Protein AF-A0A8S4QX35-F1 (afdb_monomer_lite)

Structure (mmCIF, N/CA/C/O backbone):
data_AF-A0A8S4QX35-F1
#
_entry.id   AF-A0A8S4QX35-F1
#
loop_
_atom_site.group_PDB
_atom_site.id
_atom_site.type_symbol
_atom_site.label_atom_id
_atom_site.label_alt_id
_atom_site.label_comp_id
_atom_site.label_asym_id
_atom_site.label_entity_id
_atom_site.label_seq_id
_atom_site.pdbx_PDB_ins_code
_atom_site.Cartn_x
_atom_site.Cartn_y
_atom_site.Cartn_z
_atom_site.occupancy
_atom_site.B_iso_or_equiv
_atom_site.auth_seq_id
_atom_site.auth_comp_id
_atom_site.auth_asym_id
_atom_site.auth_atom_id
_atom_site.pdbx_PDB_model_num
ATOM 1 N N . MET A 1 1 ? 1.178 6.829 41.036 1.00 43.47 1 MET A N 1
ATOM 2 C CA . MET A 1 1 ? -0.225 7.186 40.750 1.00 43.47 1 MET A CA 1
ATOM 3 C C . MET A 1 1 ? -0.223 8.350 39.766 1.00 43.47 1 MET A C 1
ATOM 5 O O . MET A 1 1 ? -0.338 9.494 40.165 1.00 43.47 1 MET A O 1
ATOM 9 N N . PHE A 1 2 ? 0.048 8.065 38.494 1.00 43.03 2 PHE A N 1
ATOM 10 C CA . PHE A 1 2 ? -0.033 9.039 37.400 1.00 43.03 2 PHE A CA 1
ATOM 11 C C . PHE A 1 2 ? -0.717 8.328 36.242 1.00 43.03 2 PHE A C 1
ATOM 13 O O . PHE A 1 2 ? -0.091 7.943 35.261 1.00 43.03 2 PHE A O 1
ATOM 20 N N . ASP A 1 3 ? -2.005 8.077 36.435 1.00 52.53 3 ASP A N 1
ATOM 21 C CA . ASP A 1 3 ? -2.876 7.617 35.371 1.00 52.53 3 ASP A CA 1
ATOM 22 C C . ASP A 1 3 ? -3.498 8.867 34.750 1.00 52.53 3 ASP A C 1
ATOM 24 O O . ASP A 1 3 ? -4.439 9.457 35.284 1.00 52.53 3 ASP A O 1
ATOM 28 N N . SER A 1 4 ? -2.839 9.391 33.715 1.00 56.22 4 SER A N 1
ATOM 29 C CA . SER A 1 4 ? -3.399 10.479 32.921 1.00 56.22 4 SER A CA 1
ATOM 30 C C . SER A 1 4 ? -4.032 9.858 31.674 1.00 56.22 4 SER A C 1
ATOM 32 O O . SER A 1 4 ? -3.333 9.138 30.950 1.00 56.22 4 SER A O 1
ATOM 34 N N . PRO A 1 5 ? -5.289 10.196 31.338 1.00 61.25 5 PRO A N 1
ATOM 35 C CA . PRO A 1 5 ? -6.028 9.583 30.228 1.00 61.25 5 PRO A CA 1
ATOM 36 C C . PRO A 1 5 ? -5.384 9.812 28.849 1.00 61.25 5 PRO A C 1
ATOM 38 O O . PRO A 1 5 ? -5.813 9.240 27.850 1.00 61.25 5 PRO A O 1
ATOM 41 N N . LYS A 1 6 ? -4.335 10.641 28.767 1.00 60.69 6 LYS A N 1
ATOM 42 C CA . LYS A 1 6 ? -3.590 10.949 27.540 1.00 60.69 6 LYS A CA 1
ATOM 43 C C . LYS A 1 6 ? -2.696 9.796 27.075 1.00 60.69 6 LYS A C 1
ATOM 45 O O . LYS A 1 6 ? -2.518 9.629 25.875 1.00 60.69 6 LYS A O 1
ATOM 50 N N . HIS A 1 7 ? -2.138 9.002 27.994 1.00 57.28 7 HIS A N 1
ATOM 51 C CA . HIS A 1 7 ? -1.277 7.875 27.617 1.00 57.28 7 HIS A CA 1
ATOM 52 C C . HIS A 1 7 ? -2.112 6.719 27.062 1.00 57.28 7 HIS A C 1
ATOM 54 O O . HIS A 1 7 ? -1.774 6.169 26.021 1.00 57.28 7 HIS A O 1
ATOM 60 N N . GLU A 1 8 ? -3.249 6.415 27.691 1.00 59.84 8 GLU A N 1
ATOM 61 C CA . GLU A 1 8 ? -4.165 5.377 27.211 1.00 59.84 8 GLU A CA 1
ATOM 62 C C . GLU A 1 8 ? -4.854 5.754 25.901 1.00 59.84 8 GLU A C 1
ATOM 64 O O . GLU A 1 8 ? -4.980 4.910 25.024 1.00 59.84 8 GLU A O 1
ATOM 69 N N . SER A 1 9 ? -5.236 7.021 25.711 1.00 63.00 9 SER A N 1
ATOM 70 C CA . SER A 1 9 ? -5.828 7.476 24.444 1.00 63.00 9 SER A CA 1
ATOM 71 C C . SER A 1 9 ? -4.825 7.488 23.292 1.00 63.00 9 SER A C 1
ATOM 73 O O . SER A 1 9 ? -5.196 7.140 22.174 1.00 63.00 9 SER A O 1
ATOM 75 N N . LEU A 1 10 ? -3.552 7.814 23.543 1.00 62.31 10 LEU A N 1
ATOM 76 C CA . LEU A 1 10 ? -2.489 7.666 22.546 1.00 62.31 10 LEU A CA 1
ATOM 77 C C . LEU A 1 10 ? -2.155 6.198 22.281 1.00 62.31 10 LEU A C 1
ATOM 79 O O . LEU A 1 10 ? -1.931 5.846 21.128 1.00 62.31 10 LEU A O 1
ATOM 83 N N . LEU A 1 11 ? -2.142 5.343 23.307 1.00 61.97 11 LEU A N 1
ATOM 84 C CA . LEU A 1 11 ? -1.918 3.905 23.163 1.00 61.97 11 LEU A CA 1
ATOM 85 C C . LEU A 1 11 ? -3.059 3.256 22.374 1.00 61.97 11 LEU A C 1
ATOM 87 O O . LEU A 1 11 ? -2.793 2.513 21.439 1.00 61.97 11 LEU A O 1
ATOM 91 N N . PHE A 1 12 ? -4.308 3.604 22.685 1.00 61.53 12 PHE A N 1
ATOM 92 C CA . PHE A 1 12 ? -5.503 3.232 21.935 1.00 61.53 12 PHE A CA 1
ATOM 93 C C . PHE A 1 12 ? -5.354 3.730 20.501 1.00 61.53 12 PHE A C 1
ATOM 95 O O . PHE A 1 12 ? -5.207 2.918 19.601 1.00 61.53 12 PHE A O 1
ATOM 102 N N . LEU A 1 13 ? -5.232 5.037 20.265 1.00 60.44 13 LEU A N 1
ATOM 103 C CA . LEU A 1 13 ? -5.070 5.583 18.916 1.00 60.44 13 LEU A CA 1
ATOM 104 C C . LEU A 1 13 ? -3.909 4.915 18.151 1.00 60.44 13 LEU A C 1
ATOM 106 O O . LEU A 1 13 ? -4.065 4.612 16.981 1.00 60.44 13 LEU A O 1
ATOM 110 N N . THR A 1 14 ? -2.790 4.594 18.802 1.00 57.28 14 THR A N 1
ATOM 111 C CA . THR A 1 14 ? -1.641 3.890 18.201 1.00 57.28 14 THR A CA 1
ATOM 112 C C . THR A 1 14 ? -1.940 2.420 17.888 1.00 57.28 14 THR A C 1
ATOM 114 O O . THR A 1 14 ? -1.566 1.951 16.820 1.00 57.28 14 THR A O 1
ATOM 117 N N . VAL A 1 15 ? -2.641 1.696 18.763 1.00 56.44 15 VAL A N 1
ATOM 118 C CA . VAL A 1 15 ? -3.124 0.321 18.524 1.00 56.44 15 VAL A CA 1
ATOM 119 C C . VAL A 1 15 ? -4.185 0.293 17.417 1.00 56.44 15 VAL A C 1
ATOM 121 O O . VAL A 1 15 ? -4.198 -0.623 16.602 1.00 56.44 15 VAL A O 1
ATOM 124 N N . PHE A 1 16 ? -5.031 1.321 17.326 1.00 56.44 16 PHE A N 1
ATOM 125 C CA . PHE A 1 16 ? -5.978 1.511 16.223 1.00 56.44 16 PHE A CA 1
ATOM 126 C C . PHE A 1 16 ? -5.275 1.941 14.919 1.00 56.44 16 PHE A C 1
ATOM 128 O O . PHE A 1 16 ? -5.750 1.613 13.831 1.00 56.44 16 PHE A O 1
ATOM 135 N N . LEU A 1 17 ? -4.126 2.623 15.007 1.00 60.47 17 LEU A N 1
ATOM 136 C CA . LEU A 1 17 ? -3.353 3.119 13.860 1.00 60.47 17 LEU A CA 1
ATOM 137 C C . LEU A 1 17 ? -2.268 2.157 13.346 1.00 60.47 17 LEU A C 1
ATOM 139 O O . LEU A 1 17 ? -1.773 2.366 12.237 1.00 60.47 17 LEU A O 1
ATOM 143 N N . ILE A 1 18 ? -1.865 1.129 14.096 1.00 59.50 18 ILE A N 1
ATOM 144 C CA . ILE A 1 18 ? -0.748 0.240 13.734 1.00 59.50 18 ILE A CA 1
ATOM 145 C C . ILE A 1 18 ? -1.187 -1.224 13.866 1.00 59.50 18 ILE A C 1
ATOM 147 O O . ILE A 1 18 ? -1.709 -1.574 14.908 1.00 59.50 18 ILE A O 1
ATOM 151 N N . PHE A 1 19 ? -0.968 -2.055 12.829 1.00 64.25 19 PHE A N 1
ATOM 152 C CA . PHE A 1 19 ? -0.394 -3.432 12.835 1.00 64.25 19 PHE A CA 1
ATOM 153 C C . PHE A 1 19 ? -0.976 -4.300 11.695 1.00 64.25 19 PHE A C 1
ATOM 155 O O . PHE A 1 19 ? -2.189 -4.252 11.511 1.00 64.25 19 PHE A O 1
ATOM 162 N N . PRO A 1 20 ? -0.216 -5.189 11.000 1.00 61.19 20 PRO A N 1
ATOM 163 C CA . PRO A 1 20 ? 1.235 -5.458 10.918 1.00 61.19 20 PRO A CA 1
ATOM 164 C C . PRO A 1 20 ? 1.871 -4.871 9.635 1.00 61.19 20 PRO A C 1
ATOM 166 O O . PRO A 1 20 ? 1.177 -4.554 8.671 1.00 61.19 20 PRO A O 1
ATOM 169 N N . ARG A 1 21 ? 3.206 -4.740 9.609 1.00 67.94 21 ARG A N 1
ATOM 170 C CA . ARG A 1 21 ? 3.966 -4.383 8.396 1.00 67.94 21 ARG A CA 1
ATOM 171 C C . ARG A 1 21 ? 4.540 -5.652 7.787 1.00 67.94 21 ARG A C 1
AT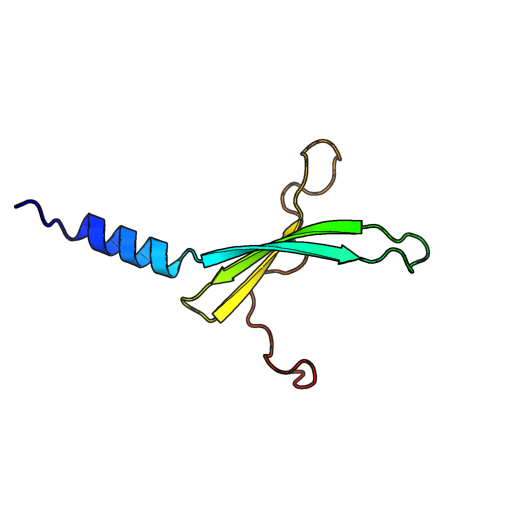OM 173 O O . ARG A 1 21 ? 5.485 -6.207 8.342 1.00 67.94 21 ARG A O 1
ATOM 180 N N . PHE A 1 22 ? 3.977 -6.089 6.671 1.00 80.75 22 PHE A N 1
ATOM 181 C CA . PHE A 1 22 ? 4.518 -7.219 5.924 1.00 80.75 22 PHE A CA 1
ATOM 182 C C . PHE A 1 22 ? 5.429 -6.703 4.822 1.00 80.75 22 PHE A C 1
ATOM 184 O O . PHE A 1 22 ? 5.057 -5.780 4.091 1.00 80.75 22 PHE A O 1
ATOM 191 N N . ASN A 1 23 ? 6.607 -7.310 4.715 1.00 85.06 23 ASN A N 1
ATOM 192 C CA . ASN A 1 23 ? 7.412 -7.192 3.511 1.00 85.06 23 ASN A CA 1
ATOM 193 C C . ASN A 1 23 ? 6.781 -8.122 2.482 1.00 85.06 23 ASN A C 1
ATOM 195 O O . ASN A 1 23 ? 6.633 -9.319 2.729 1.00 85.06 23 ASN A O 1
ATOM 199 N N . VAL A 1 24 ? 6.347 -7.547 1.374 1.00 86.94 24 VAL A N 1
ATOM 200 C CA . VAL A 1 24 ? 5.700 -8.263 0.280 1.00 86.94 24 VAL A CA 1
ATOM 201 C C . VAL A 1 24 ? 6.468 -7.975 -0.994 1.00 86.94 24 VAL A C 1
ATOM 203 O O . VAL A 1 24 ? 7.027 -6.893 -1.166 1.00 86.94 24 VAL A O 1
ATOM 206 N N . VAL A 1 25 ? 6.499 -8.957 -1.878 1.00 88.56 25 VAL A N 1
ATOM 207 C CA . VAL A 1 25 ? 7.185 -8.852 -3.158 1.00 88.56 25 VAL A CA 1
ATOM 208 C C . VAL A 1 25 ? 6.152 -9.072 -4.246 1.00 88.56 25 VAL A C 1
ATOM 210 O O . VAL A 1 25 ? 5.381 -10.030 -4.184 1.00 88.56 25 VAL A O 1
ATOM 213 N N . TRP A 1 26 ? 6.118 -8.164 -5.214 1.00 85.94 26 TRP A N 1
ATOM 214 C CA . TRP A 1 26 ? 5.380 -8.371 -6.449 1.00 85.94 26 TRP A CA 1
ATOM 215 C C . TRP A 1 26 ? 6.350 -8.942 -7.478 1.00 85.94 26 TRP A C 1
ATOM 217 O O . TRP A 1 26 ? 7.298 -8.270 -7.886 1.00 85.94 26 TRP A O 1
ATOM 227 N N . ASP A 1 27 ? 6.119 -10.189 -7.870 1.00 88.81 27 ASP A N 1
ATOM 228 C CA . ASP A 1 27 ? 6.886 -10.849 -8.917 1.00 88.81 27 ASP A CA 1
ATOM 229 C C . ASP A 1 27 ? 6.171 -10.671 -10.258 1.00 88.81 27 ASP A C 1
ATOM 231 O O . ASP A 1 27 ? 5.182 -11.348 -10.529 1.00 88.81 27 ASP A O 1
ATOM 235 N N . ASN A 1 28 ? 6.642 -9.721 -11.071 1.00 86.44 28 ASN A N 1
ATOM 236 C CA . ASN A 1 28 ? 6.131 -9.502 -12.427 1.00 86.44 28 ASN A CA 1
ATOM 237 C C . ASN A 1 28 ? 7.106 -9.967 -13.511 1.00 86.44 28 ASN A C 1
ATOM 239 O O . ASN A 1 28 ? 6.996 -9.502 -14.643 1.00 86.44 28 ASN A O 1
ATOM 243 N N . ARG A 1 29 ? 8.103 -10.800 -13.188 1.00 88.19 29 ARG A N 1
ATOM 244 C CA . ARG A 1 29 ? 9.227 -11.096 -14.099 1.00 88.19 29 ARG A CA 1
ATOM 245 C C . ARG A 1 29 ? 8.815 -11.766 -15.413 1.00 88.19 29 ARG A C 1
ATOM 247 O O . ARG A 1 29 ? 9.569 -11.689 -16.374 1.00 88.19 29 ARG A O 1
ATOM 254 N N . ASP A 1 30 ? 7.627 -12.362 -15.464 1.00 87.38 30 ASP A N 1
ATOM 255 C CA . ASP A 1 30 ? 7.074 -12.989 -16.670 1.00 87.38 30 ASP A CA 1
ATOM 256 C C . ASP A 1 30 ? 6.526 -11.975 -17.700 1.00 87.38 30 ASP A C 1
ATOM 258 O O . ASP A 1 30 ? 6.163 -12.355 -18.814 1.00 87.38 30 ASP A O 1
ATOM 262 N N . ALA A 1 31 ? 6.448 -10.683 -17.357 1.00 84.69 31 ALA A N 1
ATOM 263 C CA . ALA A 1 31 ? 6.036 -9.624 -18.277 1.00 84.69 31 ALA A CA 1
ATOM 264 C C . ALA A 1 31 ? 7.199 -9.136 -19.165 1.00 84.69 31 ALA A C 1
ATOM 266 O O . ALA A 1 31 ? 8.362 -9.188 -18.774 1.00 84.69 31 ALA A O 1
ATOM 267 N N . GLU A 1 32 ? 6.880 -8.568 -20.335 1.00 82.56 32 GLU A N 1
ATOM 268 C CA . GLU A 1 32 ? 7.857 -8.061 -21.324 1.00 82.56 32 GLU A CA 1
ATOM 269 C C . GLU A 1 32 ? 8.853 -7.025 -20.748 1.00 82.56 32 GLU A C 1
ATOM 271 O O . GLU A 1 32 ? 9.986 -6.926 -21.207 1.00 82.56 32 GLU A O 1
ATOM 276 N N . PHE A 1 33 ? 8.459 -6.317 -19.683 1.00 79.75 33 PHE A N 1
ATOM 277 C CA . PHE A 1 33 ? 9.302 -5.409 -18.889 1.00 79.75 33 PHE A CA 1
ATOM 278 C C . PHE A 1 33 ? 9.179 -5.714 -17.387 1.00 79.75 33 PHE A C 1
ATOM 280 O O . PHE A 1 33 ? 9.030 -4.819 -16.556 1.00 79.75 33 PHE A O 1
ATOM 287 N N . GLY A 1 34 ? 9.122 -7.000 -17.051 1.00 77.00 34 GLY A N 1
ATOM 288 C CA . GLY A 1 34 ? 8.886 -7.490 -15.703 1.00 77.00 34 GLY A CA 1
ATOM 289 C C . GLY A 1 34 ? 9.983 -7.126 -14.707 1.00 77.00 34 GLY A C 1
ATOM 290 O O . GLY A 1 34 ? 11.166 -7.323 -14.971 1.00 77.00 34 GLY A O 1
ATOM 291 N N . GLU A 1 35 ? 9.585 -6.668 -13.522 1.00 82.31 35 GLU A N 1
ATOM 292 C CA . GLU A 1 35 ? 10.488 -6.394 -12.403 1.00 82.31 35 GLU A CA 1
ATOM 293 C C . GLU A 1 35 ? 10.047 -7.162 -11.149 1.00 82.31 35 GLU A C 1
ATOM 295 O O . GLU A 1 35 ? 8.878 -7.533 -10.992 1.00 82.31 35 GLU A O 1
ATOM 300 N N . LEU A 1 36 ? 11.010 -7.407 -10.258 1.00 83.94 36 LEU A N 1
ATOM 301 C CA . LEU A 1 36 ? 10.761 -7.886 -8.903 1.00 83.94 36 LEU A CA 1
ATOM 302 C C . LEU A 1 36 ? 10.801 -6.680 -7.967 1.00 83.94 36 LEU A C 1
ATOM 304 O O . LEU A 1 36 ? 11.873 -6.121 -7.731 1.00 83.94 36 LEU A O 1
ATOM 308 N N . THR A 1 37 ? 9.647 -6.271 -7.448 1.00 84.38 37 THR A N 1
ATOM 309 C CA . THR A 1 37 ? 9.541 -5.025 -6.678 1.00 84.38 37 THR A CA 1
ATOM 310 C C . THR A 1 37 ? 9.101 -5.300 -5.245 1.00 84.38 37 THR A C 1
ATOM 312 O O . THR A 1 37 ? 8.144 -6.039 -4.994 1.00 84.38 37 THR A O 1
ATOM 315 N N . GLU A 1 38 ? 9.808 -4.695 -4.291 1.00 85.19 38 GLU A N 1
ATOM 316 C CA . GLU A 1 38 ? 9.508 -4.799 -2.864 1.00 85.19 38 GLU A CA 1
ATOM 317 C C . GLU A 1 38 ? 8.501 -3.732 -2.417 1.00 85.19 38 GLU A C 1
ATOM 319 O O . GLU A 1 38 ? 8.631 -2.537 -2.700 1.00 85.19 38 GLU A O 1
ATOM 324 N N . TYR A 1 39 ? 7.515 -4.159 -1.631 1.00 86.75 39 TYR A N 1
ATOM 325 C CA . TYR A 1 39 ? 6.499 -3.291 -1.054 1.00 86.75 39 TYR A CA 1
ATOM 326 C C . TYR A 1 39 ? 6.354 -3.525 0.451 1.00 86.75 39 TYR A C 1
ATOM 328 O O . TYR A 1 39 ? 6.663 -4.589 0.998 1.00 86.75 39 TYR A O 1
ATOM 336 N N . LYS A 1 40 ? 5.801 -2.520 1.132 1.00 85.62 40 LYS A N 1
ATOM 337 C CA . LYS A 1 40 ? 5.251 -2.655 2.482 1.00 85.62 40 LYS A CA 1
ATOM 338 C C . LYS A 1 40 ? 3.737 -2.662 2.441 1.00 85.62 40 LYS A C 1
ATOM 340 O O . LYS A 1 40 ? 3.113 -1.693 2.000 1.00 85.62 40 LYS A O 1
ATOM 345 N N . MET A 1 41 ? 3.155 -3.724 2.984 1.00 87.00 41 MET A N 1
ATOM 346 C CA . MET A 1 41 ? 1.724 -3.805 3.245 1.00 87.00 41 MET A CA 1
ATOM 347 C C . MET A 1 41 ? 1.417 -3.321 4.663 1.00 87.00 41 MET A C 1
ATOM 349 O O . MET A 1 41 ? 2.063 -3.741 5.624 1.00 87.00 41 MET A O 1
ATOM 353 N N . PHE A 1 42 ? 0.412 -2.459 4.776 1.00 85.31 42 PHE A N 1
ATOM 354 C CA . PHE A 1 42 ? -0.137 -1.940 6.022 1.00 85.31 42 PHE A CA 1
ATOM 355 C C . PHE A 1 42 ? -1.570 -2.438 6.172 1.00 85.31 42 PHE A C 1
ATOM 357 O O . PHE A 1 42 ? -2.404 -2.150 5.312 1.00 85.31 42 PHE A O 1
ATOM 364 N N . TYR A 1 43 ? -1.845 -3.153 7.259 1.00 84.19 43 TYR A N 1
ATOM 365 C CA . TYR A 1 43 ? -3.201 -3.498 7.679 1.00 84.19 43 TYR A CA 1
ATOM 366 C C . TYR A 1 43 ? -3.652 -2.522 8.771 1.00 84.19 43 TYR A C 1
ATOM 368 O O . TYR A 1 43 ? -2.874 -2.188 9.666 1.00 84.19 43 TYR A O 1
ATOM 376 N N . PHE A 1 44 ? -4.884 -2.032 8.677 1.00 83.75 44 PHE A N 1
ATOM 377 C CA . PHE A 1 44 ? -5.481 -1.122 9.650 1.00 83.75 44 PHE A CA 1
ATOM 378 C C . PHE A 1 44 ? -6.628 -1.845 10.355 1.00 83.75 44 PHE A C 1
ATOM 380 O O . PHE A 1 44 ? -7.703 -2.025 9.788 1.00 83.75 44 PHE A O 1
ATOM 387 N N . LEU A 1 45 ? -6.394 -2.253 11.605 1.00 79.44 45 LEU A N 1
ATOM 388 C CA . LEU A 1 45 ? -7.366 -3.007 12.410 1.00 79.44 45 LEU A CA 1
ATOM 389 C C . LEU A 1 45 ? -8.630 -2.199 12.728 1.00 79.44 45 LEU A C 1
ATOM 391 O O . LEU A 1 45 ? -9.691 -2.778 12.924 1.00 79.44 45 LEU A O 1
ATOM 395 N N . GLN A 1 46 ? -8.532 -0.866 12.764 1.00 79.56 46 GLN A N 1
ATOM 396 C CA . GLN A 1 46 ? -9.670 0.008 13.051 1.00 79.56 46 GLN A CA 1
ATOM 397 C C . GLN A 1 46 ? -10.821 -0.151 12.046 1.00 79.56 46 GLN A C 1
ATOM 399 O O . GLN A 1 46 ? -11.985 -0.010 12.417 1.00 79.56 46 GLN 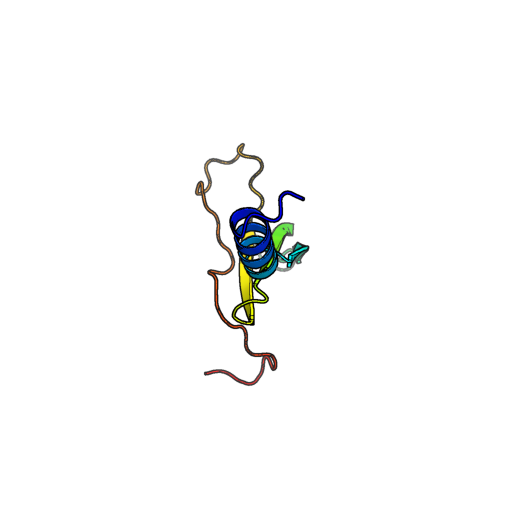A O 1
ATOM 404 N N . ASP A 1 47 ? -10.505 -0.365 10.770 1.00 82.25 47 ASP A N 1
ATOM 405 C CA . ASP A 1 47 ? -11.474 -0.325 9.674 1.00 82.25 47 ASP A CA 1
ATOM 406 C C . ASP A 1 47 ? -11.339 -1.498 8.691 1.00 82.25 47 ASP A C 1
ATOM 408 O O . ASP A 1 47 ? -12.003 -1.487 7.653 1.00 82.25 47 ASP A O 1
ATOM 412 N N . ASP A 1 48 ? -10.523 -2.507 9.012 1.00 84.06 48 ASP A N 1
ATOM 413 C CA . ASP A 1 48 ? -10.196 -3.652 8.150 1.00 84.06 48 ASP A CA 1
ATOM 414 C C . ASP A 1 48 ? -9.753 -3.229 6.739 1.00 84.06 48 ASP A C 1
ATOM 416 O O . ASP A 1 48 ? -10.104 -3.845 5.725 1.00 84.06 48 ASP A O 1
ATOM 420 N N . THR A 1 49 ? -9.005 -2.128 6.647 1.00 86.44 49 THR A N 1
ATOM 421 C CA . THR A 1 49 ? -8.462 -1.649 5.372 1.00 86.44 49 THR A CA 1
ATOM 422 C C . THR A 1 49 ? -6.998 -2.016 5.204 1.00 86.44 49 THR A C 1
ATOM 424 O O . THR A 1 49 ? -6.255 -2.232 6.163 1.00 86.44 49 THR A O 1
ATOM 427 N N . ILE A 1 50 ? -6.570 -2.062 3.945 1.00 87.81 50 ILE A N 1
ATOM 428 C CA . ILE A 1 50 ? -5.198 -2.359 3.551 1.00 87.81 50 ILE A CA 1
ATOM 429 C C . ILE A 1 50 ? -4.671 -1.223 2.675 1.00 87.81 50 ILE A C 1
ATOM 431 O O . ILE A 1 50 ? -5.390 -0.688 1.828 1.00 87.81 50 ILE A O 1
ATOM 435 N N . ALA A 1 51 ? -3.403 -0.864 2.865 1.00 87.12 51 ALA A N 1
ATOM 436 C CA . ALA A 1 51 ? -2.638 -0.020 1.951 1.00 87.12 51 ALA A CA 1
ATOM 437 C C . ALA A 1 51 ? -1.309 -0.699 1.599 1.00 87.12 51 ALA A C 1
ATOM 439 O O . ALA A 1 51 ? -0.689 -1.325 2.457 1.00 87.12 51 ALA A O 1
ATOM 440 N N . ILE A 1 52 ? -0.848 -0.545 0.358 1.00 88.06 52 ILE A N 1
ATOM 441 C CA . ILE A 1 52 ? 0.430 -1.098 -0.110 1.00 88.06 52 ILE A CA 1
ATOM 442 C C . ILE A 1 52 ? 1.272 0.048 -0.663 1.00 88.06 52 ILE A C 1
ATOM 444 O O . ILE A 1 52 ? 0.841 0.756 -1.578 1.00 88.06 52 ILE A O 1
ATOM 448 N N . LYS A 1 53 ? 2.457 0.242 -0.082 1.00 85.25 53 LYS A N 1
ATOM 449 C CA . LYS A 1 53 ? 3.405 1.301 -0.449 1.00 85.25 53 LYS A CA 1
ATOM 450 C C . LYS A 1 53 ? 4.669 0.688 -1.021 1.00 85.25 53 LYS A C 1
ATOM 452 O O . LYS A 1 53 ? 5.171 -0.282 -0.456 1.00 85.25 53 LYS A O 1
ATOM 457 N N . GLU A 1 54 ? 5.180 1.255 -2.101 1.00 82.25 54 GLU A N 1
ATOM 458 C CA . GLU A 1 54 ? 6.482 0.864 -2.643 1.00 82.25 54 GLU A CA 1
ATOM 459 C C . GLU A 1 54 ? 7.589 1.352 -1.711 1.00 82.25 54 GLU A C 1
ATOM 461 O O . GLU A 1 54 ? 7.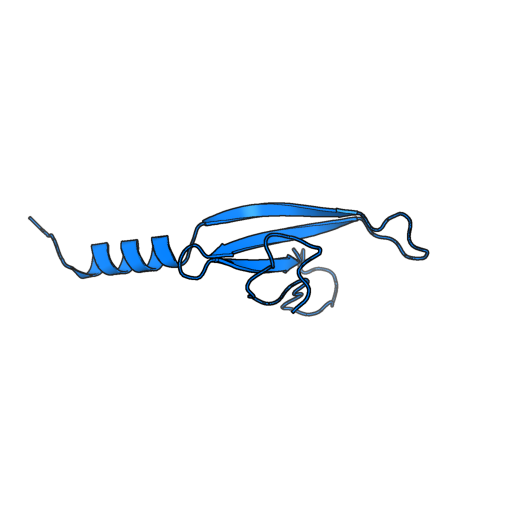495 2.433 -1.114 1.00 82.25 54 GLU A O 1
ATOM 466 N N . LEU A 1 55 ? 8.626 0.536 -1.546 1.00 74.69 55 LEU A N 1
ATOM 467 C CA . LEU A 1 55 ? 9.838 0.955 -0.862 1.00 74.69 55 LEU A CA 1
ATOM 468 C C . LEU A 1 55 ? 10.763 1.609 -1.882 1.00 74.69 55 LEU A C 1
ATOM 470 O O . LEU A 1 55 ? 11.446 0.929 -2.636 1.00 74.69 55 LEU A O 1
ATOM 474 N N . HIS A 1 56 ? 10.793 2.938 -1.897 1.00 70.06 56 HIS A N 1
ATOM 475 C CA . HIS A 1 56 ? 11.823 3.653 -2.638 1.00 70.06 56 HIS A CA 1
ATOM 476 C C . HIS A 1 56 ? 13.090 3.790 -1.805 1.00 70.06 56 HIS A C 1
ATOM 478 O O . HIS A 1 56 ? 13.061 4.251 -0.664 1.00 70.06 56 HIS A O 1
ATOM 484 N N . ASP A 1 57 ? 14.215 3.457 -2.424 1.00 62.91 57 ASP A N 1
ATOM 485 C CA . ASP A 1 57 ? 15.561 3.686 -1.902 1.00 62.91 57 ASP A CA 1
ATOM 486 C C . ASP A 1 57 ? 16.031 5.146 -2.081 1.00 62.91 57 ASP A C 1
ATOM 488 O O . ASP A 1 57 ? 17.160 5.491 -1.735 1.00 62.91 57 ASP A O 1
ATOM 492 N N . GLY A 1 58 ? 15.157 6.016 -2.603 1.00 58.62 58 GLY A N 1
ATOM 493 C CA . GLY A 1 58 ? 15.403 7.446 -2.788 1.00 58.62 58 GLY A CA 1
ATOM 494 C C . GLY A 1 58 ? 16.373 7.784 -3.923 1.00 58.62 58 GLY A C 1
ATOM 495 O O . GLY A 1 58 ? 16.724 8.954 -4.069 1.00 58.62 58 GLY A O 1
ATOM 496 N N . LYS A 1 59 ? 16.821 6.802 -4.720 1.00 62.88 59 LYS A N 1
ATOM 497 C CA . LYS A 1 59 ? 17.831 7.004 -5.776 1.00 62.88 59 LYS A CA 1
ATOM 498 C C . LYS A 1 59 ? 17.257 7.100 -7.187 1.00 62.88 59 LYS A C 1
ATOM 500 O O . LYS A 1 59 ? 17.905 7.664 -8.063 1.00 62.88 59 LYS A O 1
ATOM 505 N N . GLY A 1 60 ? 16.058 6.582 -7.421 1.00 59.75 60 GLY A N 1
ATOM 506 C CA . GLY A 1 60 ? 15.346 6.748 -8.685 1.00 59.75 60 GLY A CA 1
ATOM 507 C C . GLY A 1 60 ? 14.365 7.901 -8.564 1.00 59.75 60 GLY A C 1
ATOM 508 O O . GLY A 1 60 ? 13.541 7.871 -7.657 1.00 59.75 60 GLY A O 1
ATOM 509 N N . GLY A 1 61 ? 14.418 8.887 -9.467 1.00 57.97 61 GLY A N 1
ATOM 510 C CA . GLY A 1 61 ? 13.494 10.035 -9.560 1.00 57.97 61 GLY A CA 1
ATOM 511 C C . GLY A 1 61 ? 12.029 9.676 -9.863 1.00 57.97 61 GLY A C 1
ATOM 512 O O . GLY A 1 61 ? 11.337 1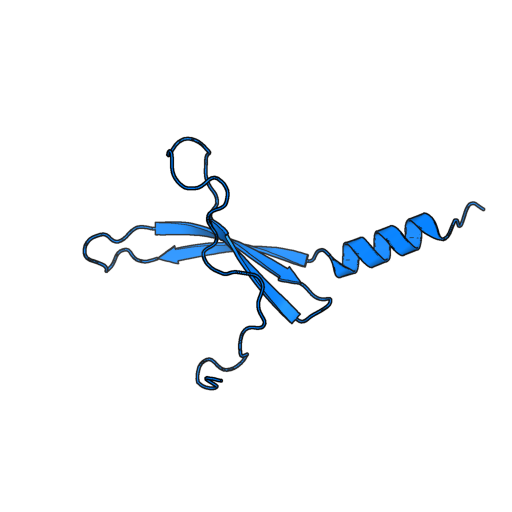0.403 -10.568 1.00 57.97 61 GLY A O 1
ATOM 513 N N . LYS A 1 62 ? 11.576 8.527 -9.371 1.00 60.78 62 LYS A N 1
ATOM 514 C CA . LYS A 1 62 ? 10.196 8.083 -9.301 1.00 60.78 62 LYS A CA 1
ATOM 515 C C . LYS A 1 62 ? 9.460 8.875 -8.199 1.00 60.78 62 LYS A C 1
ATOM 517 O O . LYS A 1 62 ? 10.085 9.491 -7.336 1.00 60.78 62 LYS A O 1
ATOM 522 N N . ASP A 1 63 ? 8.128 8.853 -8.249 1.00 59.94 63 ASP A N 1
ATOM 523 C CA . ASP A 1 63 ? 7.239 9.633 -7.374 1.00 59.94 63 ASP A CA 1
ATOM 524 C C . ASP A 1 63 ? 7.636 9.530 -5.879 1.00 59.94 63 ASP A C 1
ATOM 526 O O . ASP A 1 63 ? 7.940 8.431 -5.405 1.00 59.94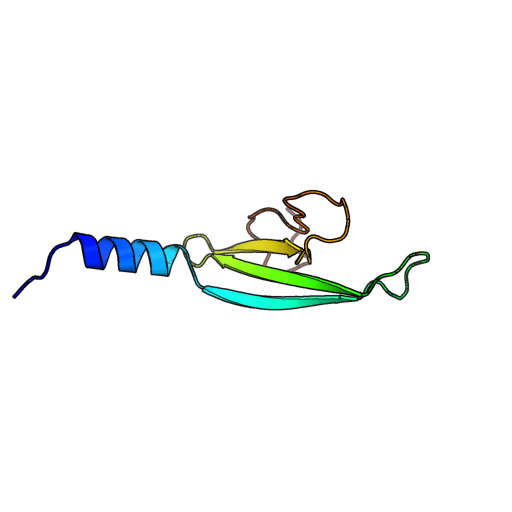 63 ASP A O 1
ATOM 530 N N . PRO A 1 64 ? 7.653 10.638 -5.113 1.00 60.03 64 PRO A N 1
ATOM 531 C CA . PRO A 1 64 ? 8.001 10.615 -3.690 1.00 60.03 64 PRO A CA 1
ATOM 532 C C . PRO A 1 64 ? 7.032 9.787 -2.822 1.00 60.03 64 PRO A C 1
ATOM 534 O O . PRO A 1 64 ? 7.371 9.455 -1.685 1.00 60.03 64 PRO A O 1
ATOM 537 N N . PHE A 1 65 ? 5.850 9.423 -3.332 1.00 57.72 65 PHE A N 1
ATOM 538 C CA . PHE A 1 65 ? 4.843 8.611 -2.646 1.00 57.72 65 PHE A CA 1
ATOM 539 C C . PHE A 1 65 ? 4.262 7.513 -3.556 1.00 57.72 65 PHE A C 1
ATOM 541 O O . PHE A 1 65 ? 3.072 7.539 -3.891 1.00 57.72 65 PHE A O 1
ATOM 548 N N . PRO A 1 66 ? 5.043 6.482 -3.907 1.00 68.31 66 PRO A N 1
ATOM 549 C CA . PRO A 1 66 ? 4.591 5.446 -4.819 1.00 68.31 66 PRO A CA 1
ATOM 550 C C . PRO A 1 66 ? 3.662 4.491 -4.067 1.00 68.31 66 PRO A C 1
ATOM 552 O O . PRO A 1 66 ? 4.034 3.808 -3.104 1.00 68.31 66 PRO A O 1
ATOM 555 N N . LEU A 1 67 ? 2.397 4.493 -4.477 1.00 73.19 67 LEU A N 1
ATOM 556 C CA . LEU A 1 67 ? 1.333 3.685 -3.897 1.00 73.19 67 LEU A CA 1
ATOM 557 C C . LEU A 1 67 ? 0.887 2.644 -4.916 1.00 73.19 67 LEU A C 1
ATOM 559 O O . LEU A 1 67 ? 0.217 2.990 -5.886 1.00 73.19 67 LEU A O 1
ATOM 563 N N . LEU A 1 68 ? 1.167 1.368 -4.644 1.00 81.81 68 LEU A N 1
ATOM 564 C CA . LEU A 1 68 ? 0.561 0.267 -5.396 1.00 81.81 68 LEU A CA 1
ATOM 565 C C . LEU A 1 68 ? -0.940 0.179 -5.094 1.00 81.81 68 LEU A C 1
ATOM 567 O O . LEU A 1 68 ? -1.768 -0.016 -5.981 1.00 81.81 68 LEU A O 1
ATOM 571 N N . LEU A 1 69 ? -1.308 0.362 -3.820 1.00 85.62 69 LEU A N 1
ATOM 572 C CA . LEU A 1 69 ? -2.692 0.297 -3.367 1.00 85.62 69 LEU A CA 1
ATOM 573 C C . LEU A 1 69 ? -2.985 1.393 -2.340 1.00 85.62 69 LEU A C 1
ATOM 575 O O . LEU A 1 69 ? -2.475 1.373 -1.217 1.00 85.62 69 LEU A O 1
ATOM 579 N N . LYS A 1 70 ? -3.872 2.327 -2.705 1.00 84.12 70 LYS A N 1
ATOM 580 C CA . LYS A 1 70 ? -4.469 3.271 -1.748 1.00 84.12 70 LYS A CA 1
ATOM 581 C C . LYS A 1 70 ? -5.254 2.519 -0.672 1.00 84.12 70 LYS A C 1
ATOM 583 O O . LYS A 1 70 ? -5.875 1.502 -0.977 1.00 84.12 70 LYS A O 1
ATOM 588 N N . LYS A 1 71 ? -5.265 3.080 0.546 1.00 86.31 71 LYS A N 1
ATOM 589 C CA . LYS A 1 71 ? -6.020 2.571 1.700 1.00 86.31 71 LYS A CA 1
ATOM 590 C C . LYS A 1 71 ? -7.465 2.275 1.292 1.00 86.31 71 LYS A C 1
ATOM 592 O O . LYS A 1 71 ? -8.220 3.199 0.995 1.00 86.31 71 LYS A O 1
ATOM 597 N N . A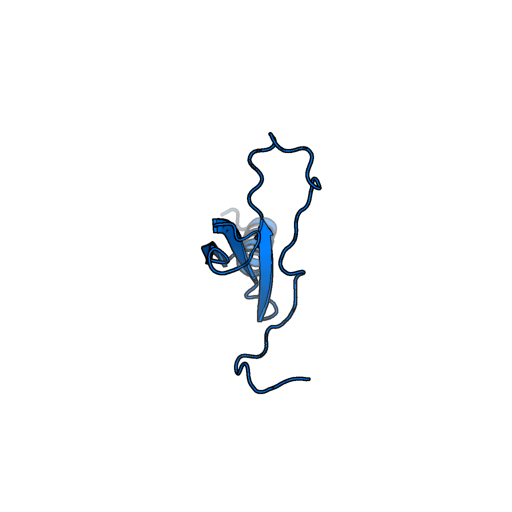RG A 1 72 ? -7.832 0.996 1.252 1.00 88.12 72 ARG A N 1
ATOM 598 C CA . ARG A 1 72 ? -9.184 0.539 0.910 1.00 88.12 72 ARG A CA 1
ATOM 599 C C . ARG A 1 72 ? -9.505 -0.774 1.612 1.00 88.12 72 ARG A C 1
ATOM 601 O O . ARG A 1 72 ? -8.596 -1.512 1.986 1.00 88.12 72 ARG A O 1
ATOM 608 N N . LYS A 1 73 ? -10.792 -1.093 1.740 1.00 87.25 73 LYS A N 1
ATOM 609 C CA . LYS A 1 73 ? -11.217 -2.454 2.081 1.00 87.25 73 LYS A CA 1
ATOM 610 C C . LYS A 1 73 ? -10.957 -3.355 0.879 1.00 87.25 73 LYS A C 1
ATOM 612 O O . LYS A 1 73 ? -11.325 -2.995 -0.239 1.00 87.25 73 LYS A O 1
ATOM 617 N N . LEU A 1 74 ? -10.305 -4.489 1.106 1.00 83.88 74 LEU A N 1
ATOM 618 C CA . LEU A 1 74 ? -10.178 -5.529 0.090 1.00 83.88 74 LEU A CA 1
ATOM 619 C C . LEU A 1 74 ? -11.274 -6.578 0.303 1.00 83.88 74 LEU A C 1
ATOM 621 O O . LEU A 1 74 ? -11.555 -6.931 1.452 1.00 83.88 74 LEU A O 1
ATOM 625 N N . PRO A 1 75 ? -11.905 -7.071 -0.774 1.00 82.06 75 PRO A N 1
ATOM 626 C CA . PRO A 1 75 ? -12.840 -8.175 -0.657 1.00 82.06 75 PRO A CA 1
ATOM 627 C C . PRO A 1 75 ? -12.077 -9.416 -0.175 1.00 82.06 75 PRO A C 1
ATOM 629 O O . PRO A 1 75 ? -11.009 -9.745 -0.691 1.00 82.06 75 PRO A O 1
ATOM 632 N N . LYS A 1 76 ? -12.610 -10.100 0.846 1.00 75.44 76 LYS A N 1
ATOM 633 C CA . LYS A 1 76 ? -11.989 -11.322 1.396 1.00 75.44 76 LYS A CA 1
ATOM 634 C C . LYS A 1 76 ? -12.029 -12.476 0.393 1.00 75.44 76 LYS A C 1
ATOM 636 O O . LYS A 1 76 ? -11.177 -13.356 0.441 1.00 75.44 76 LYS A O 1
ATOM 641 N N . LYS A 1 77 ? -13.009 -12.458 -0.513 1.00 79.94 77 LYS A N 1
ATOM 642 C CA . LYS A 1 77 ? -13.089 -13.356 -1.661 1.00 79.94 77 LYS A CA 1
ATOM 643 C C . LYS A 1 77 ? -12.782 -12.560 -2.918 1.00 79.94 77 LYS A C 1
ATOM 645 O O . LYS A 1 77 ? -13.471 -11.598 -3.225 1.00 79.94 77 LYS A O 1
ATOM 650 N N . TRP A 1 78 ? -11.759 -12.977 -3.650 1.00 69.81 78 TRP A N 1
ATOM 651 C CA . TRP A 1 78 ? -11.322 -12.313 -4.880 1.00 69.81 78 TRP A CA 1
ATOM 652 C C . TRP A 1 78 ? -12.382 -12.351 -6.003 1.00 69.81 78 TRP A C 1
ATOM 654 O O . TRP A 1 78 ? -12.346 -11.522 -6.908 1.00 69.81 78 TRP A O 1
ATOM 664 N N . GLU A 1 79 ? -13.338 -13.281 -5.921 1.00 74.75 79 GLU A N 1
ATOM 665 C CA . GLU A 1 79 ? -14.472 -13.422 -6.847 1.00 74.75 79 GLU A CA 1
ATOM 666 C C . GLU A 1 79 ? -15.619 -12.442 -6.560 1.00 74.75 79 GLU A C 1
ATOM 668 O O . GLU A 1 79 ? -16.411 -12.136 -7.450 1.00 74.75 79 GLU A O 1
ATOM 673 N N . GLU A 1 80 ? -15.703 -11.912 -5.336 1.00 64.62 80 GLU A N 1
ATOM 674 C CA . GLU A 1 80 ? -16.705 -10.916 -4.957 1.00 64.62 80 GLU A CA 1
ATOM 675 C C . GLU A 1 80 ? -16.236 -9.542 -5.459 1.00 64.62 80 GLU A C 1
ATOM 677 O O . GLU A 1 80 ? -15.650 -8.739 -4.728 1.00 64.62 80 GLU A O 1
ATOM 682 N N . ARG A 1 81 ? -16.439 -9.286 -6.756 1.00 54.62 81 ARG A N 1
ATOM 683 C CA . ARG A 1 81 ? -16.325 -7.933 -7.313 1.00 54.62 81 ARG A CA 1
ATOM 684 C C . ARG A 1 81 ? -17.483 -7.078 -6.772 1.00 54.62 81 ARG A C 1
ATOM 686 O O . ARG A 1 81 ? -18.605 -7.584 -6.739 1.00 54.62 81 ARG A O 1
ATOM 693 N N . PRO A 1 82 ? -17.239 -5.825 -6.349 1.00 54.91 82 PRO A N 1
ATOM 694 C CA . PRO A 1 82 ? -18.319 -4.865 -6.140 1.00 54.91 82 PRO A CA 1
ATOM 695 C C . PRO A 1 82 ? -19.026 -4.516 -7.455 1.00 54.91 82 PRO A C 1
ATOM 697 O O . PRO A 1 82 ? -18.369 -4.594 -8.522 1.00 54.91 82 PRO A O 1
#

InterPro domains:
  IPR006602 DM10 domain [PF06565] (21-77)
  IPR006602 DM10 domain [PS51336] (16-82)
  IPR040193 EF-hand domain-containing protein EFHC1/EFHC2/EFHB [PTHR12086] (21-79)

Radius of gyration: 17.47 Å; chains: 1; bounding box: 36×24×62 Å

Foldseek 3Di:
DDPDVVVVVVVVVVLQADDDWDWDWDFQVVDPPTDTFIWTWTAGPNVRWIWIWGDDPPPDPPDPTHTPGDTDHDDPDPPPDD

pLDDT: mean 73.17, std 12.81, range [43.03, 88.81]

Secondary structure (DSSP, 8-state):
----HHHHHHHHHHHHH---EEEEEEE-TTSTT--EEEEEEEEETTTTEEEEEE---S-S-S-SS-EEEEEEEPPSSTT---

Sequence (82 aa):
MFDSPKHESLLFLTVFLIFPRFNVVWDNRDAEFGELTEYKMFYFLQDDTIAIKELHDGKGGKDPFPLLLKKRKLPKKWEERP

Organism: NCBI:txid348720